Protein AF-A0A9D4RSN6-F1 (afdb_monomer_lite)

Sequence (75 aa):
MYLGREYPAGFEHFRTRCKAAFMKNKNVTDPEEIQKLIARGNYVVKELEALYMLRKYRTMKRRYYPEESKFTPPQ

Radius of gyration: 20.7 Å; chains: 1; bounding box: 55×38×50 Å

Secondary structure (DSSP, 8-state):
--GGGGSTT-HHHHHHHHHHHHHHTTT---HHHHHHHHHHHHHHHHHHHHHHHHHHHHHHHHHH---S-------

Structure (mmCIF, N/CA/C/O backbone):
data_AF-A0A9D4RSN6-F1
#
_entry.id   AF-A0A9D4RSN6-F1
#
loop_
_atom_site.group_PDB
_atom_site.id
_atom_site.type_symbol
_atom_site.label_atom_id
_atom_site.label_alt_id
_atom_site.label_comp_id
_atom_site.label_asym_id
_atom_site.label_entity_id
_atom_site.label_seq_id
_atom_site.pdbx_PDB_ins_code
_atom_site.Cartn_x
_atom_site.Cartn_y
_atom_site.Cartn_z
_atom_site.occupancy
_atom_site.B_iso_or_equiv
_atom_site.auth_seq_id
_atom_site.auth_comp_id
_atom_site.auth_asym_id
_atom_site.auth_atom_id
_atom_site.pdbx_PDB_model_num
ATOM 1 N N . MET A 1 1 ? 10.187 11.086 -2.378 1.00 48.25 1 MET A N 1
ATOM 2 C CA . MET A 1 1 ? 10.039 9.643 -2.076 1.00 48.25 1 MET A CA 1
ATOM 3 C C . MET A 1 1 ? 9.992 8.867 -3.393 1.00 48.25 1 MET A C 1
ATOM 5 O O . MET A 1 1 ? 8.973 8.903 -4.069 1.00 48.25 1 MET A O 1
ATOM 9 N N . TYR A 1 2 ? 11.105 8.247 -3.802 1.00 51.03 2 TYR A N 1
ATOM 10 C CA . TYR A 1 2 ? 11.238 7.554 -5.100 1.00 51.03 2 TYR A CA 1
ATOM 11 C C . TYR A 1 2 ? 10.560 6.166 -5.148 1.00 51.03 2 TYR A C 1
ATOM 13 O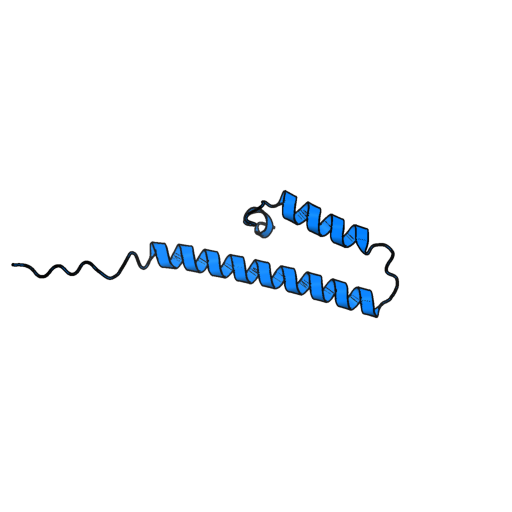 O . TYR A 1 2 ? 10.298 5.662 -6.234 1.00 51.03 2 TYR A O 1
ATOM 21 N N . LEU A 1 3 ? 10.178 5.599 -3.995 1.00 57.22 3 LEU A N 1
ATOM 22 C CA . LEU A 1 3 ? 9.659 4.227 -3.867 1.00 57.22 3 LEU A CA 1
ATOM 23 C C . LEU A 1 3 ? 8.380 3.922 -4.662 1.00 57.22 3 LEU A C 1
ATOM 25 O O . LEU A 1 3 ? 8.220 2.807 -5.144 1.00 57.22 3 LEU A O 1
ATOM 29 N N . GLY A 1 4 ? 7.464 4.876 -4.841 1.00 54.97 4 GLY A N 1
ATOM 30 C CA . GLY A 1 4 ? 6.230 4.572 -5.575 1.00 54.97 4 GLY A CA 1
ATOM 31 C C . GLY A 1 4 ? 6.379 4.647 -7.102 1.00 54.97 4 GLY A C 1
ATOM 32 O O . GLY A 1 4 ? 5.550 4.076 -7.800 1.00 54.97 4 GLY A O 1
ATOM 33 N N . ARG A 1 5 ? 7.428 5.284 -7.656 1.00 57.53 5 ARG A N 1
ATOM 34 C CA . ARG A 1 5 ? 7.658 5.278 -9.122 1.00 57.53 5 ARG A CA 1
ATOM 35 C C . ARG A 1 5 ? 8.032 3.896 -9.656 1.00 57.53 5 ARG A C 1
ATOM 37 O O . ARG A 1 5 ? 7.904 3.658 -10.849 1.00 57.53 5 ARG A O 1
ATOM 44 N N . GLU A 1 6 ? 8.506 3.016 -8.785 1.00 60.12 6 GLU A N 1
ATOM 45 C CA . GLU A 1 6 ? 8.991 1.684 -9.144 1.00 60.12 6 GLU A CA 1
ATOM 46 C C . GLU A 1 6 ? 7.966 0.584 -8.873 1.00 60.12 6 GLU A C 1
ATOM 48 O O . GLU A 1 6 ? 8.248 -0.592 -9.104 1.00 60.12 6 GLU A O 1
ATOM 53 N N . TYR A 1 7 ? 6.767 0.956 -8.415 1.00 63.03 7 TYR A N 1
ATOM 54 C CA . TYR A 1 7 ? 5.657 0.023 -8.332 1.00 63.03 7 TYR A CA 1
ATOM 55 C C . TYR A 1 7 ? 5.261 -0.406 -9.754 1.00 63.03 7 TYR A C 1
ATOM 57 O O . TYR A 1 7 ? 5.130 0.466 -10.616 1.00 63.03 7 TYR A O 1
ATOM 65 N N . PRO A 1 8 ? 5.040 -1.705 -10.032 1.00 66.38 8 PRO A N 1
ATOM 66 C CA . PRO A 1 8 ? 4.760 -2.185 -11.388 1.00 66.38 8 PRO A CA 1
ATOM 67 C C . PRO A 1 8 ? 3.518 -1.534 -12.021 1.00 66.38 8 PRO A C 1
ATOM 69 O O . PRO A 1 8 ? 3.455 -1.410 -13.238 1.00 66.38 8 PRO A O 1
ATOM 72 N N . ALA A 1 9 ? 2.569 -1.061 -11.204 1.00 68.19 9 ALA A N 1
ATOM 73 C CA . ALA A 1 9 ? 1.384 -0.314 -11.644 1.00 68.19 9 ALA A CA 1
ATOM 74 C C . ALA A 1 9 ? 1.520 1.227 -11.538 1.00 68.19 9 ALA A C 1
ATOM 76 O O . ALA A 1 9 ? 0.563 1.949 -11.805 1.00 68.19 9 ALA A O 1
ATOM 77 N N . GLY A 1 10 ? 2.685 1.745 -11.137 1.00 74.25 10 GLY A N 1
ATOM 78 C CA . GLY A 1 10 ? 2.981 3.176 -11.021 1.00 74.25 10 GLY A CA 1
ATOM 79 C C . GLY A 1 10 ? 2.621 3.830 -9.677 1.00 74.25 10 GLY A C 1
ATOM 80 O O . GLY A 1 10 ? 1.805 3.337 -8.892 1.00 74.25 10 GLY A O 1
ATOM 81 N N . PHE A 1 11 ? 3.235 4.996 -9.430 1.00 74.38 11 PHE A N 1
ATOM 82 C CA . PHE A 1 11 ? 3.105 5.777 -8.185 1.00 74.38 11 PHE A CA 1
ATOM 83 C C . PHE A 1 11 ? 1.662 6.192 -7.901 1.00 74.38 11 PHE A C 1
ATOM 85 O O . PHE A 1 11 ? 1.209 6.186 -6.756 1.00 74.38 11 PHE A O 1
ATOM 92 N N . GLU A 1 12 ? 0.933 6.548 -8.953 1.00 76.00 12 GLU A N 1
ATOM 93 C CA . GLU A 1 12 ? -0.431 7.050 -8.853 1.00 76.00 12 GLU A CA 1
ATOM 94 C C . GLU A 1 12 ? -1.413 5.958 -8.412 1.00 76.00 12 GLU A C 1
ATOM 96 O O . GLU A 1 12 ? -2.292 6.207 -7.579 1.00 76.00 12 GLU A O 1
ATOM 101 N N . HIS A 1 13 ? -1.202 4.719 -8.871 1.00 78.06 13 HIS A N 1
ATOM 102 C CA . HIS A 1 13 ? -2.013 3.574 -8.467 1.00 78.06 13 HIS A CA 1
ATOM 103 C C . HIS A 1 13 ? -1.800 3.246 -6.985 1.00 78.06 13 HIS A C 1
ATOM 105 O O . HIS A 1 13 ? -2.765 3.084 -6.233 1.00 78.06 13 HIS A O 1
ATOM 111 N N . PHE A 1 14 ? -0.541 3.249 -6.537 1.00 77.50 14 PHE A N 1
ATOM 112 C CA . PHE A 1 14 ? -0.199 3.087 -5.124 1.00 77.50 14 PHE A CA 1
ATOM 113 C C . PHE A 1 14 ? -0.826 4.190 -4.257 1.00 77.50 14 PHE A C 1
ATOM 115 O O . PHE A 1 14 ? -1.528 3.903 -3.286 1.00 77.50 14 PHE A O 1
ATOM 122 N N . ARG A 1 15 ? -0.657 5.460 -4.647 1.00 81.38 15 ARG A N 1
ATOM 123 C CA . ARG A 1 15 ? -1.193 6.612 -3.907 1.00 81.38 15 ARG A CA 1
ATOM 124 C C . ARG A 1 15 ? -2.716 6.562 -3.792 1.00 81.38 15 ARG A C 1
ATOM 126 O O . ARG A 1 15 ? -3.253 6.826 -2.715 1.00 81.38 15 ARG A O 1
ATOM 133 N N . THR A 1 16 ? -3.408 6.193 -4.868 1.00 85.75 16 THR A N 1
ATOM 134 C CA . THR A 1 16 ? -4.873 6.060 -4.884 1.00 85.75 16 THR A CA 1
ATOM 135 C C . THR A 1 16 ? -5.341 4.951 -3.942 1.00 85.75 16 THR A C 1
ATOM 137 O O . THR A 1 16 ? -6.275 5.158 -3.167 1.00 85.75 16 THR A O 1
ATOM 140 N N . ARG A 1 17 ? -4.659 3.796 -3.935 1.00 83.75 17 ARG A N 1
ATOM 141 C CA . ARG A 1 17 ? -4.966 2.671 -3.035 1.00 83.75 17 ARG A CA 1
ATOM 142 C C . ARG A 1 17 ? -4.743 3.027 -1.568 1.00 83.75 17 ARG A C 1
ATOM 144 O O . ARG A 1 17 ? -5.626 2.762 -0.754 1.00 83.75 17 ARG A O 1
ATOM 151 N N . CYS A 1 18 ? -3.624 3.675 -1.238 1.00 83.81 18 CYS A N 1
ATOM 152 C CA . CYS A 1 18 ? -3.369 4.165 0.117 1.00 83.81 18 CYS A CA 1
ATOM 153 C C . CYS A 1 18 ? -4.461 5.143 0.550 1.00 83.81 18 CYS A C 1
ATOM 155 O O . CYS A 1 18 ? -5.079 4.945 1.593 1.00 83.81 18 CYS A O 1
ATOM 157 N N . LYS A 1 19 ? -4.771 6.149 -0.279 1.00 85.75 19 LYS A N 1
ATOM 158 C CA . LYS A 1 19 ? -5.826 7.128 0.019 1.00 85.75 19 LYS A CA 1
ATOM 159 C C . LYS A 1 19 ? -7.179 6.448 0.248 1.00 85.75 19 LYS A C 1
ATOM 161 O O . LYS A 1 19 ? -7.869 6.788 1.20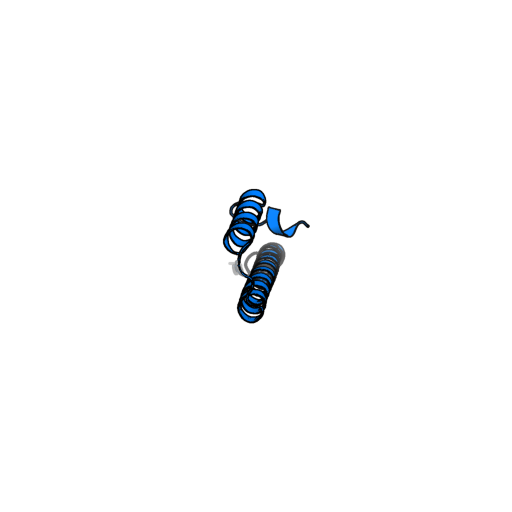2 1.00 85.75 19 LYS A O 1
ATOM 166 N N . ALA A 1 20 ? -7.542 5.468 -0.579 1.00 88.62 20 ALA A N 1
ATOM 167 C CA . ALA A 1 20 ? -8.780 4.712 -0.415 1.00 88.62 20 ALA A CA 1
ATOM 168 C C . ALA A 1 20 ? -8.801 3.905 0.895 1.00 88.62 20 ALA A C 1
ATOM 170 O O . ALA A 1 20 ? -9.828 3.871 1.567 1.00 88.62 20 ALA A O 1
ATOM 171 N N . ALA A 1 21 ? -7.681 3.290 1.283 1.00 85.88 21 ALA A N 1
ATOM 172 C CA . ALA A 1 21 ? -7.569 2.565 2.547 1.00 85.88 21 ALA A CA 1
ATOM 173 C C . ALA A 1 21 ? -7.720 3.495 3.763 1.00 85.88 21 ALA A C 1
ATOM 175 O O . ALA A 1 21 ? -8.448 3.156 4.692 1.00 85.88 21 ALA A O 1
ATOM 176 N N . PHE A 1 22 ? -7.113 4.686 3.740 1.00 86.25 22 PHE A N 1
ATOM 177 C CA . PHE A 1 22 ? -7.296 5.681 4.804 1.00 86.25 22 PHE A CA 1
ATOM 178 C C . PHE A 1 22 ? -8.731 6.215 4.857 1.00 86.25 22 PHE A C 1
ATOM 180 O O . PHE A 1 22 ? -9.304 6.317 5.935 1.00 86.25 22 PHE A O 1
ATOM 187 N N . MET A 1 23 ? -9.347 6.492 3.703 1.00 88.88 23 MET A N 1
ATOM 188 C CA . MET A 1 23 ? -10.736 6.960 3.652 1.00 88.88 23 MET A CA 1
ATOM 189 C C . MET A 1 23 ? -11.725 5.915 4.179 1.00 88.88 23 MET A C 1
ATOM 191 O O . MET A 1 23 ? -12.655 6.273 4.895 1.00 88.88 23 MET A O 1
ATOM 195 N N . LYS A 1 24 ? -11.514 4.628 3.873 1.00 88.69 24 LYS A N 1
ATOM 196 C CA . LYS A 1 24 ? -12.361 3.533 4.373 1.00 88.69 24 LYS A CA 1
ATOM 197 C C . LYS A 1 24 ? -12.310 3.385 5.894 1.00 88.69 24 LYS A C 1
ATOM 199 O O . LYS A 1 24 ? -13.323 3.053 6.490 1.00 88.69 24 LYS A O 1
ATOM 204 N N . ASN A 1 25 ? -11.159 3.657 6.506 1.00 85.06 25 ASN A N 1
ATOM 205 C CA . ASN A 1 25 ? -10.964 3.525 7.951 1.00 85.06 25 ASN A CA 1
ATOM 206 C C . ASN A 1 25 ? -11.106 4.859 8.711 1.00 85.06 25 ASN A C 1
ATOM 208 O O . ASN A 1 25 ? -10.756 4.935 9.882 1.00 85.06 25 ASN A O 1
ATOM 212 N N . LYS A 1 26 ? -11.618 5.923 8.072 1.00 86.06 26 LYS A N 1
ATOM 213 C CA . LYS A 1 26 ? -11.716 7.269 8.669 1.00 86.06 26 LYS A CA 1
ATOM 214 C C . LYS A 1 26 ? -12.574 7.315 9.940 1.00 86.06 26 LYS A C 1
ATOM 216 O O . LYS A 1 26 ? -12.313 8.129 10.817 1.00 86.06 26 LYS A O 1
ATOM 221 N N . ASN A 1 27 ? -13.601 6.473 10.010 1.00 87.88 27 ASN A N 1
ATOM 222 C CA . ASN A 1 27 ? -14.568 6.462 11.109 1.00 87.88 27 ASN A CA 1
ATOM 223 C C . ASN A 1 27 ? -14.221 5.433 12.197 1.00 87.88 27 ASN A C 1
ATOM 225 O O . ASN A 1 27 ? -15.046 5.179 13.066 1.00 87.88 27 ASN A O 1
ATOM 229 N N . VAL A 1 28 ? -13.043 4.803 12.124 1.00 85.88 28 VAL A N 1
ATOM 230 C CA . VAL A 1 28 ? -12.585 3.862 13.150 1.00 85.88 28 VAL A CA 1
ATOM 231 C C . VAL A 1 28 ? -12.076 4.673 14.337 1.00 85.88 28 VAL A C 1
ATOM 233 O O . VAL A 1 28 ? -11.088 5.395 14.221 1.00 85.88 28 VAL A O 1
ATOM 236 N N . THR A 1 29 ? -12.773 4.568 15.463 1.00 87.81 29 THR A N 1
ATOM 237 C CA . THR A 1 29 ? -12.446 5.270 16.716 1.00 87.81 29 THR A CA 1
ATOM 238 C C . THR A 1 29 ? -11.821 4.347 17.758 1.00 87.81 29 THR A C 1
ATOM 240 O O . THR A 1 29 ? -11.361 4.823 18.794 1.00 87.81 29 THR A O 1
ATOM 243 N N . ASP A 1 30 ? -11.811 3.039 17.497 1.00 92.00 30 ASP A N 1
ATOM 244 C CA . ASP A 1 30 ? -11.261 2.047 18.409 1.00 92.00 30 ASP A CA 1
ATOM 245 C C . ASP A 1 30 ? -9.717 2.064 18.391 1.00 92.00 30 ASP A C 1
ATOM 247 O O . ASP A 1 30 ? -9.103 1.962 17.319 1.00 92.00 30 ASP A O 1
ATOM 251 N N . PRO A 1 31 ? -9.057 2.202 19.555 1.00 89.56 31 PRO A N 1
ATOM 252 C CA . PRO A 1 31 ? -7.606 2.328 19.626 1.00 89.56 31 PRO A CA 1
ATOM 253 C C . PRO A 1 31 ? -6.861 1.048 19.218 1.00 89.56 31 PRO A C 1
ATOM 255 O O . PRO A 1 31 ? -5.770 1.145 18.649 1.00 89.56 31 PRO A O 1
ATOM 258 N N . GLU A 1 32 ? -7.421 -0.141 19.460 1.00 91.31 32 GLU A N 1
ATOM 259 C CA . GLU A 1 32 ? -6.787 -1.403 19.062 1.00 91.31 32 GLU A CA 1
ATOM 260 C C . GLU A 1 32 ? -6.864 -1.609 17.547 1.00 91.31 32 GLU A C 1
ATOM 262 O O . GLU A 1 32 ? -5.884 -2.023 16.916 1.00 91.31 32 GLU A O 1
ATOM 267 N N . GLU A 1 33 ? -8.005 -1.292 16.930 1.00 87.81 33 GLU A N 1
ATOM 268 C CA . GLU A 1 33 ? -8.151 -1.355 15.475 1.00 87.81 33 GLU A CA 1
ATOM 269 C C . GLU A 1 33 ? -7.213 -0.377 14.762 1.00 87.81 33 GLU A C 1
ATOM 271 O O . GLU A 1 33 ? -6.568 -0.748 13.774 1.00 87.81 33 GLU A O 1
ATOM 276 N N . ILE A 1 34 ? -7.054 0.843 15.286 1.00 87.75 34 ILE A N 1
ATOM 277 C CA . ILE A 1 34 ? -6.106 1.827 14.745 1.00 87.75 34 ILE A CA 1
ATOM 278 C C . ILE A 1 34 ? -4.678 1.270 14.775 1.00 87.75 34 ILE A C 1
ATOM 280 O O . ILE A 1 34 ? -3.969 1.342 13.766 1.00 87.75 34 ILE A O 1
ATOM 284 N N . GLN A 1 35 ? -4.254 0.660 15.886 1.00 91.31 35 GLN A N 1
ATOM 285 C CA . GLN A 1 35 ? -2.923 0.051 15.975 1.00 91.31 35 GLN A CA 1
ATOM 286 C C . GLN A 1 35 ? -2.735 -1.084 14.961 1.00 91.31 35 GLN A C 1
ATOM 288 O O . GLN A 1 35 ? -1.701 -1.138 14.289 1.00 91.31 35 GLN A O 1
ATOM 293 N N . LYS A 1 36 ? -3.741 -1.949 14.779 1.00 90.94 36 LYS A N 1
ATOM 294 C CA . LYS A 1 36 ? -3.705 -3.024 13.769 1.00 90.94 36 LYS A CA 1
ATOM 295 C C . LYS A 1 36 ? -3.583 -2.465 12.349 1.00 90.94 36 LYS A C 1
ATOM 297 O O . LYS A 1 36 ? -2.799 -2.975 11.545 1.00 90.94 36 LYS A O 1
ATOM 302 N N . LEU A 1 37 ? -4.310 -1.394 12.033 1.00 87.69 37 LEU A N 1
ATOM 303 C CA . LEU A 1 37 ? -4.256 -0.731 10.727 1.00 87.69 37 LEU A CA 1
ATOM 304 C C . LEU A 1 37 ? -2.893 -0.075 10.466 1.00 87.69 37 LEU A C 1
ATOM 306 O O . LEU A 1 37 ? -2.352 -0.202 9.364 1.00 87.69 37 LEU A O 1
ATOM 310 N N . ILE A 1 38 ? -2.305 0.565 11.479 1.00 88.38 38 ILE A N 1
ATOM 311 C CA . ILE A 1 38 ? -0.952 1.133 11.402 1.00 88.38 38 ILE A CA 1
ATOM 312 C C . ILE A 1 38 ? 0.086 0.022 11.202 1.00 88.38 38 ILE A C 1
ATOM 314 O O . ILE A 1 38 ? 0.947 0.134 10.327 1.00 88.38 38 ILE A O 1
ATOM 318 N N . ALA A 1 39 ? -0.015 -1.080 11.951 1.00 92.06 39 ALA A N 1
ATOM 319 C CA . ALA A 1 39 ? 0.878 -2.229 11.809 1.00 92.06 39 ALA A CA 1
ATOM 320 C C . ALA A 1 39 ? 0.816 -2.822 10.393 1.00 92.06 39 ALA A C 1
ATOM 322 O O . ALA A 1 39 ? 1.853 -3.099 9.785 1.00 92.06 39 ALA A O 1
ATOM 323 N N . ARG A 1 40 ? -0.390 -2.929 9.822 1.00 88.00 40 ARG A N 1
ATOM 324 C CA . ARG A 1 40 ? -0.587 -3.342 8.428 1.00 88.00 40 ARG A CA 1
ATOM 325 C C . ARG A 1 40 ? 0.068 -2.368 7.446 1.00 88.00 40 ARG A C 1
ATOM 327 O O . ARG A 1 40 ? 0.707 -2.813 6.497 1.00 88.00 40 ARG A O 1
ATOM 334 N N . GLY A 1 41 ? -0.051 -1.060 7.674 1.00 87.25 41 GLY A N 1
ATOM 335 C CA . GLY A 1 41 ? 0.635 -0.044 6.870 1.00 87.25 41 GLY A CA 1
ATOM 336 C C . GLY A 1 41 ? 2.158 -0.215 6.886 1.00 87.25 41 GLY A C 1
ATOM 337 O O . GLY A 1 41 ? 2.785 -0.248 5.829 1.00 87.25 41 GLY A O 1
ATOM 338 N N . ASN A 1 42 ? 2.741 -0.417 8.069 1.00 88.88 42 ASN A N 1
ATOM 339 C CA . ASN A 1 42 ? 4.178 -0.657 8.234 1.00 88.88 42 ASN A CA 1
ATOM 340 C C . ASN A 1 42 ? 4.649 -1.945 7.544 1.00 88.88 42 ASN A C 1
ATOM 342 O O . ASN A 1 42 ? 5.746 -1.979 6.989 1.00 88.88 42 ASN A O 1
ATOM 346 N N . TYR A 1 43 ? 3.826 -2.995 7.543 1.00 88.00 43 TYR A N 1
ATOM 347 C CA . TYR A 1 43 ? 4.131 -4.233 6.826 1.00 88.00 43 TYR A CA 1
ATOM 348 C C . TYR A 1 43 ? 4.250 -3.999 5.313 1.00 88.00 43 TYR A C 1
ATOM 350 O O . TYR A 1 43 ? 5.232 -4.412 4.701 1.00 88.00 43 TYR A O 1
ATOM 358 N N . VAL A 1 44 ? 3.304 -3.254 4.730 1.00 84.38 44 VAL A N 1
ATOM 359 C CA . VAL A 1 44 ? 3.322 -2.910 3.297 1.00 84.38 44 VAL A CA 1
ATOM 360 C C . VAL A 1 44 ? 4.556 -2.076 2.934 1.00 84.38 44 VAL A C 1
ATOM 362 O O . VAL A 1 44 ? 5.136 -2.264 1.866 1.00 84.38 44 VAL A O 1
ATOM 365 N N . VAL A 1 45 ? 4.998 -1.176 3.819 1.00 85.44 45 VAL A N 1
ATOM 366 C CA . VAL A 1 45 ? 6.240 -0.410 3.609 1.00 85.44 45 VAL A CA 1
ATOM 367 C C . VAL A 1 45 ? 7.454 -1.340 3.549 1.00 85.44 45 VAL A C 1
ATOM 369 O O . VAL A 1 45 ? 8.224 -1.257 2.594 1.00 85.44 45 VAL A O 1
ATOM 372 N N . LYS A 1 46 ? 7.590 -2.269 4.503 1.00 87.06 46 LYS A N 1
ATOM 373 C CA . LYS A 1 46 ? 8.702 -3.235 4.519 1.00 87.06 46 LYS A CA 1
ATOM 374 C C . LYS A 1 46 ? 8.705 -4.149 3.294 1.00 87.06 46 LYS A C 1
ATOM 376 O O . LYS A 1 46 ? 9.767 -4.461 2.761 1.00 87.06 46 LYS A O 1
ATOM 381 N N . GLU A 1 47 ? 7.531 -4.565 2.825 1.00 85.81 47 GLU A N 1
ATOM 382 C CA . GLU A 1 47 ? 7.396 -5.368 1.606 1.00 85.81 47 GLU A CA 1
ATOM 383 C C . GLU A 1 47 ? 7.893 -4.601 0.370 1.00 85.81 47 GLU A C 1
ATOM 385 O O . GLU A 1 47 ? 8.645 -5.142 -0.442 1.00 85.81 47 GLU A O 1
ATOM 390 N N . LEU A 1 48 ? 7.553 -3.312 0.257 1.00 82.50 48 LEU A N 1
ATOM 391 C CA . LEU A 1 48 ? 8.056 -2.445 -0.813 1.00 82.50 48 LEU A CA 1
ATOM 392 C C . LEU A 1 48 ? 9.576 -2.261 -0.748 1.00 82.50 48 LEU A C 1
ATOM 394 O O . LEU A 1 48 ? 10.239 -2.309 -1.786 1.00 82.50 48 LEU A O 1
ATOM 398 N N . GLU A 1 49 ? 10.140 -2.082 0.447 1.00 84.56 49 GLU A N 1
ATOM 399 C CA . GLU A 1 49 ? 11.592 -2.006 0.640 1.00 84.56 49 GLU A CA 1
ATOM 400 C C . GLU A 1 49 ? 12.285 -3.309 0.217 1.00 84.56 49 GLU A C 1
ATOM 402 O O . GLU A 1 49 ? 13.280 -3.275 -0.511 1.00 84.56 49 GLU A O 1
ATOM 407 N N . ALA A 1 50 ? 11.732 -4.463 0.601 1.00 87.31 50 ALA A N 1
ATOM 408 C CA . ALA A 1 50 ? 12.257 -5.770 0.218 1.00 87.31 50 ALA A CA 1
ATOM 409 C C . ALA A 1 50 ? 12.207 -5.985 -1.304 1.00 87.31 50 ALA A C 1
ATOM 411 O O . ALA A 1 50 ? 13.196 -6.416 -1.905 1.00 87.31 50 ALA A O 1
ATOM 412 N N . LEU A 1 51 ? 11.092 -5.626 -1.950 1.00 84.19 51 LEU A N 1
ATOM 413 C CA . LEU A 1 51 ? 10.947 -5.681 -3.407 1.00 84.19 51 LEU A CA 1
ATOM 414 C C . LEU A 1 51 ? 11.960 -4.774 -4.116 1.00 84.19 51 LEU A C 1
ATOM 416 O O . LEU A 1 51 ? 12.569 -5.187 -5.108 1.00 84.19 51 LEU A O 1
ATOM 420 N N . TYR A 1 52 ? 12.182 -3.564 -3.597 1.00 81.50 52 TYR A N 1
ATOM 421 C CA . TYR A 1 52 ? 13.184 -2.639 -4.124 1.00 81.50 52 TYR A CA 1
ATOM 422 C C . TYR A 1 52 ? 14.601 -3.224 -4.027 1.00 81.50 52 TYR A C 1
ATOM 424 O O . TYR A 1 52 ? 15.335 -3.244 -5.021 1.00 81.50 52 TYR A O 1
ATOM 432 N N . MET A 1 53 ? 14.971 -3.780 -2.869 1.00 82.94 53 MET A N 1
ATOM 433 C CA . MET A 1 53 ? 16.280 -4.414 -2.673 1.00 82.94 53 MET A CA 1
ATOM 434 C C . MET A 1 53 ? 16.472 -5.631 -3.579 1.00 82.94 53 MET A C 1
ATOM 436 O O . MET A 1 53 ? 17.520 -5.761 -4.214 1.00 82.94 53 MET A O 1
ATOM 440 N N . LEU A 1 54 ? 15.450 -6.480 -3.721 1.00 85.81 54 LEU A N 1
ATOM 441 C CA . LEU A 1 54 ? 15.484 -7.633 -4.621 1.00 85.81 54 LEU A CA 1
ATOM 442 C C . LEU A 1 54 ? 15.695 -7.198 -6.075 1.00 85.81 54 LEU A C 1
ATOM 444 O O . LEU A 1 54 ? 16.478 -7.808 -6.805 1.00 85.81 54 LEU A O 1
ATOM 448 N N . ARG A 1 55 ? 15.024 -6.127 -6.511 1.00 82.00 55 ARG A N 1
ATOM 449 C CA . ARG A 1 55 ? 15.174 -5.595 -7.868 1.00 82.00 55 ARG A CA 1
ATOM 450 C C . ARG A 1 55 ? 16.569 -5.019 -8.095 1.00 82.00 55 ARG A C 1
ATOM 452 O O . ARG A 1 55 ? 17.185 -5.332 -9.112 1.00 82.00 55 ARG A O 1
ATOM 459 N N . LYS A 1 56 ? 17.102 -4.256 -7.134 1.00 83.81 56 LYS A N 1
ATOM 460 C CA . LYS A 1 56 ? 18.485 -3.752 -7.167 1.00 83.81 56 LYS A CA 1
ATOM 461 C C . LYS A 1 56 ? 19.490 -4.902 -7.245 1.00 83.81 56 LYS A C 1
ATOM 463 O O . LYS A 1 56 ? 20.400 -4.852 -8.071 1.00 83.81 56 LYS A O 1
ATOM 468 N N . TYR A 1 57 ? 19.288 -5.956 -6.454 1.00 85.19 57 TYR A N 1
ATOM 469 C CA . TYR A 1 57 ? 20.108 -7.164 -6.497 1.00 85.19 57 TYR A CA 1
ATOM 470 C C . TYR A 1 57 ? 20.030 -7.863 -7.860 1.00 85.19 57 TYR A C 1
ATOM 472 O O . TYR A 1 57 ? 21.068 -8.180 -8.429 1.00 85.19 57 TYR A O 1
ATOM 480 N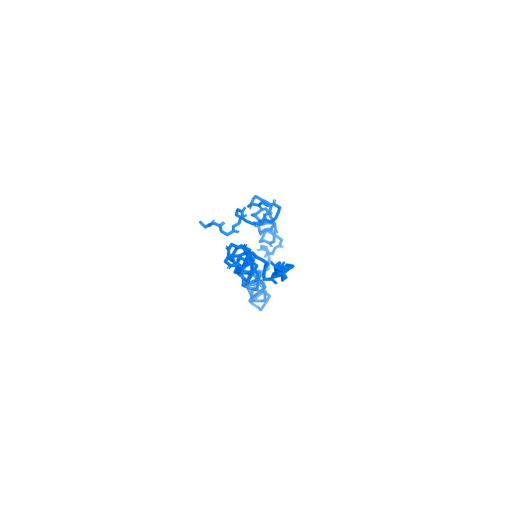 N . ARG A 1 58 ? 18.835 -8.038 -8.444 1.00 83.38 58 ARG A N 1
ATOM 481 C CA . ARG A 1 58 ? 18.668 -8.621 -9.792 1.00 83.38 58 ARG A CA 1
ATOM 482 C C . ARG A 1 58 ? 19.407 -7.816 -10.862 1.00 83.38 58 ARG A C 1
ATOM 484 O O . ARG A 1 58 ? 20.108 -8.399 -11.686 1.00 83.38 58 ARG A O 1
ATOM 491 N N . THR A 1 59 ? 19.282 -6.488 -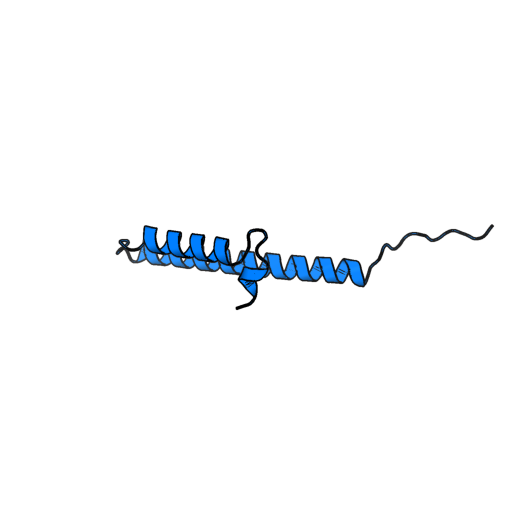10.836 1.00 84.25 59 THR A N 1
ATOM 492 C CA . THR A 1 59 ? 19.986 -5.594 -11.769 1.00 84.25 59 THR A CA 1
ATOM 493 C C . THR A 1 59 ? 21.502 -5.689 -11.599 1.00 84.25 59 THR A C 1
ATOM 495 O O . THR A 1 59 ? 22.223 -5.794 -12.589 1.00 84.25 59 THR A O 1
ATOM 498 N N . MET A 1 60 ? 21.989 -5.699 -10.355 1.00 83.94 60 MET A N 1
ATOM 499 C CA . MET A 1 60 ? 23.411 -5.852 -10.044 1.00 83.94 60 MET A CA 1
ATOM 500 C C . MET A 1 60 ? 23.931 -7.220 -10.501 1.00 83.94 60 MET A C 1
ATOM 502 O O . MET A 1 60 ? 24.908 -7.281 -11.239 1.00 83.94 60 MET A O 1
ATOM 506 N N . LYS A 1 61 ? 23.236 -8.310 -10.162 1.00 83.00 61 LYS A N 1
ATOM 507 C CA . LYS A 1 61 ? 23.606 -9.670 -10.567 1.00 83.00 61 LYS A CA 1
ATOM 508 C C . LYS A 1 61 ? 23.718 -9.792 -12.086 1.00 83.00 61 LYS A C 1
ATOM 510 O O . LYS A 1 61 ? 24.713 -10.307 -12.572 1.00 83.00 61 LYS A O 1
ATOM 515 N N . ARG A 1 62 ? 22.759 -9.241 -12.839 1.00 82.25 62 ARG A N 1
ATOM 516 C CA . ARG A 1 62 ? 22.790 -9.248 -14.311 1.00 82.25 62 ARG A CA 1
ATOM 517 C C . ARG A 1 62 ? 23.985 -8.488 -14.897 1.00 82.25 62 ARG A C 1
ATOM 519 O O . ARG A 1 62 ? 24.457 -8.849 -15.967 1.00 82.25 62 ARG A O 1
ATOM 526 N N . ARG A 1 63 ? 24.442 -7.421 -14.234 1.00 80.62 63 ARG A N 1
ATOM 527 C CA . ARG A 1 63 ? 25.556 -6.588 -14.711 1.00 80.62 63 ARG A CA 1
ATOM 528 C C . ARG A 1 63 ? 26.928 -7.170 -14.359 1.00 80.62 63 ARG A C 1
ATOM 530 O O . ARG A 1 63 ? 27.841 -7.024 -15.159 1.00 80.62 63 ARG A O 1
ATOM 537 N N . TYR A 1 64 ? 27.070 -7.790 -13.187 1.00 77.31 64 TYR A N 1
ATOM 538 C CA . TYR A 1 64 ? 28.358 -8.296 -12.692 1.00 77.31 64 TYR A CA 1
ATOM 539 C C . TYR A 1 64 ? 28.572 -9.799 -12.922 1.00 77.31 64 TYR A C 1
ATOM 541 O O . TYR A 1 64 ? 29.715 -10.233 -12.947 1.00 77.31 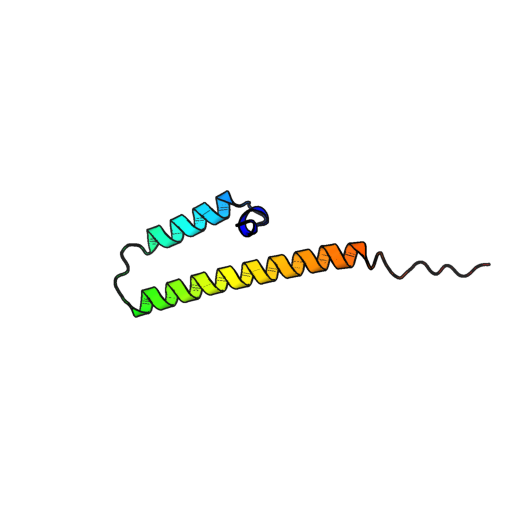64 TYR A O 1
ATOM 549 N N . TYR A 1 65 ? 27.506 -10.575 -13.145 1.00 74.69 65 TYR A N 1
ATOM 550 C CA . TYR A 1 65 ? 27.571 -12.004 -13.476 1.00 74.69 65 TYR A CA 1
ATOM 551 C C . TYR A 1 65 ? 26.836 -12.295 -14.797 1.00 74.69 65 TYR A C 1
ATOM 553 O O . TYR A 1 65 ? 25.797 -12.966 -14.788 1.00 74.69 65 TYR A O 1
ATOM 561 N N . PRO A 1 66 ? 27.297 -11.755 -15.942 1.00 64.75 66 PRO A N 1
ATOM 562 C CA . PRO A 1 66 ? 26.817 -12.204 -17.241 1.00 64.75 66 PRO A CA 1
ATOM 563 C C . PRO A 1 66 ? 27.317 -13.638 -17.459 1.00 64.75 66 PRO A C 1
ATOM 565 O O . PRO A 1 66 ? 28.469 -13.824 -17.814 1.00 64.75 66 PRO A O 1
ATOM 568 N N . GLU A 1 67 ? 26.469 -14.621 -17.152 1.00 64.44 67 GLU A N 1
ATOM 569 C CA . GLU A 1 67 ? 26.641 -16.063 -17.392 1.00 64.44 67 GLU A CA 1
ATOM 570 C C . GLU A 1 67 ? 28.093 -16.582 -17.388 1.00 64.44 67 GLU A C 1
ATOM 572 O O . GLU A 1 67 ? 28.778 -16.598 -18.410 1.00 64.44 67 GLU A O 1
ATOM 577 N N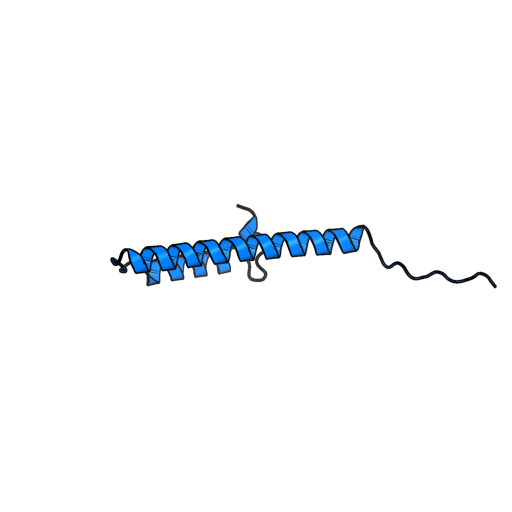 . GLU A 1 68 ? 28.536 -17.119 -16.248 1.00 61.88 68 GLU A N 1
ATOM 578 C CA . GLU A 1 68 ? 29.591 -18.136 -16.240 1.00 61.88 68 GLU A CA 1
ATOM 579 C C . GLU A 1 68 ? 29.108 -19.361 -17.035 1.00 61.88 68 GLU A C 1
ATOM 581 O O . GLU A 1 68 ? 28.550 -20.290 -16.465 1.00 61.88 68 GLU A O 1
ATOM 586 N N . SER A 1 69 ? 29.245 -19.339 -18.362 1.00 59.59 69 SER A N 1
ATOM 587 C CA . SER A 1 69 ? 29.397 -20.517 -19.225 1.00 59.59 69 SER A CA 1
ATOM 588 C C . SER A 1 69 ? 29.402 -20.094 -20.693 1.00 59.59 69 SER A C 1
ATOM 590 O O . SER A 1 69 ? 28.357 -20.020 -21.330 1.00 59.59 69 SER A O 1
ATOM 592 N N . LYS A 1 70 ? 30.600 -19.874 -21.240 1.00 55.59 70 LYS A N 1
ATOM 593 C CA . LYS A 1 70 ? 31.032 -20.506 -22.499 1.00 55.59 70 LYS A CA 1
ATOM 594 C C . LYS A 1 70 ? 32.540 -20.744 -22.423 1.00 55.59 70 LYS A C 1
ATOM 596 O O . LYS A 1 70 ? 33.318 -20.072 -23.088 1.00 55.59 70 LYS A O 1
ATOM 601 N N . PHE A 1 71 ? 32.966 -21.686 -21.581 1.00 59.84 71 PHE A N 1
ATOM 602 C CA . PHE A 1 71 ? 34.284 -22.296 -21.755 1.00 59.84 71 PHE A CA 1
ATOM 603 C C . PHE A 1 71 ? 34.178 -23.263 -22.939 1.00 59.84 71 PHE A C 1
ATOM 605 O O . PHE A 1 71 ? 33.682 -24.376 -22.795 1.00 59.84 71 PHE A O 1
ATOM 612 N N . THR A 1 72 ? 34.560 -22.814 -24.133 1.00 65.69 72 THR A N 1
ATOM 613 C CA . THR A 1 72 ? 34.792 -23.699 -25.282 1.00 65.69 72 THR A CA 1
ATOM 614 C C . THR A 1 72 ? 36.254 -24.145 -25.243 1.00 65.69 72 THR A C 1
ATOM 616 O O . THR A 1 72 ? 37.123 -23.278 -25.378 1.00 65.69 72 THR A O 1
ATOM 619 N N . PRO A 1 73 ? 36.560 -25.442 -25.051 1.00 66.06 73 PRO A N 1
ATOM 620 C CA . PRO A 1 73 ? 37.934 -25.922 -25.136 1.00 66.06 73 PRO A CA 1
ATOM 621 C C . PRO A 1 73 ? 38.453 -25.744 -26.575 1.00 66.06 73 PRO A C 1
ATOM 623 O O . PRO A 1 73 ? 37.698 -26.021 -27.513 1.00 66.06 73 PRO A O 1
ATOM 626 N N . PRO A 1 74 ? 39.696 -25.272 -26.775 1.00 68.12 74 PRO A N 1
ATOM 627 C CA . PRO A 1 74 ? 40.298 -25.200 -28.105 1.00 68.12 74 PRO A CA 1
ATOM 628 C C . PRO A 1 74 ? 40.508 -26.612 -28.686 1.00 68.12 74 PRO A C 1
ATOM 630 O O . PRO A 1 74 ? 40.843 -27.532 -27.938 1.00 68.12 74 PRO A O 1
ATOM 633 N N . GLN A 1 75 ? 40.261 -26.757 -29.997 1.00 60.12 75 GLN A N 1
ATOM 634 C CA . GLN A 1 75 ? 40.531 -27.972 -30.785 1.00 60.12 75 GLN A CA 1
ATOM 635 C C . GLN A 1 75 ? 42.028 -28.186 -31.006 1.00 60.12 75 GLN A C 1
ATOM 637 O O . GLN A 1 75 ? 42.737 -27.167 -31.169 1.00 60.12 75 GLN A O 1
#

pLDDT: mean 78.76, std 11.51, range [48.25, 92.06]

Foldseek 3Di:
DCLQCPDPVGNVVVVVVVVVLCVVCVPPPDPVVVVVSVVVVVVVVVVSVVVVVVVVVVVVCCVPPVDPDDPDDDD

InterPro domains:
  IPR008011 Complex 1 LYR protein domain [PF05347] (4-43)
  IPR045296 ETFRF1, LYR domain [cd20265] (1-63)
  IPR052000 Electron transfer flavoprotein regulatory factor 1 [PTHR21024] (1-70)

Organism: Dreissena polymorpha (NCBI:txid45954)